Protein AF-A0A2W4S8X2-F1 (afdb_monomer)

Foldseek 3Di:
DEEEADQAQVNQVCLVVVCVVDPQALYEYEEQDQDDPVRVVRGNADPVRHRPQRQVRSCVVSVHHYDNRHDAQPPDDDALAYEYEAADDFLANVVSVLVVQQVHFHKYWYWYDDPPDIDIDIDTNVCVPHPNDCCNVVVCSVVDPPPVPCVVVVD

pLDDT: mean 93.83, std 9.15, range [36.22, 98.75]

Structure (mmCIF, N/CA/C/O backbone):
data_AF-A0A2W4S8X2-F1
#
_entry.id   AF-A0A2W4S8X2-F1
#
loop_
_atom_site.group_PDB
_atom_site.id
_atom_site.type_symbol
_atom_site.label_atom_id
_atom_site.label_alt_id
_atom_site.label_comp_id
_atom_site.label_asym_id
_atom_site.label_entity_id
_atom_site.label_seq_id
_atom_site.pdbx_PDB_ins_code
_atom_site.Cartn_x
_atom_site.Cartn_y
_atom_site.Cartn_z
_atom_site.occupancy
_atom_site.B_iso_or_equiv
_atom_site.auth_seq_id
_atom_site.auth_comp_id
_atom_site.auth_asym_id
_atom_site.auth_atom_id
_atom_site.pdbx_PDB_model_num
ATOM 1 N N . MET A 1 1 ? -11.680 -5.398 -7.441 1.00 93.44 1 MET A N 1
ATOM 2 C CA . MET A 1 1 ? -11.481 -5.010 -6.030 1.00 93.44 1 MET A CA 1
ATOM 3 C C . MET A 1 1 ? -10.374 -3.964 -5.957 1.00 93.44 1 MET A C 1
ATOM 5 O O . MET A 1 1 ? -9.508 -3.950 -6.830 1.00 93.44 1 MET A O 1
ATOM 9 N N . ASN A 1 2 ? -10.413 -3.065 -4.972 1.00 97.94 2 ASN A N 1
ATOM 10 C CA . ASN A 1 2 ? -9.372 -2.057 -4.762 1.00 97.94 2 ASN A CA 1
ATOM 11 C C . ASN A 1 2 ? -8.591 -2.411 -3.492 1.00 97.94 2 ASN A C 1
ATOM 13 O O . ASN A 1 2 ? -9.160 -2.440 -2.405 1.00 97.94 2 ASN A O 1
ATOM 17 N N . TYR A 1 3 ? -7.296 -2.679 -3.622 1.00 98.56 3 TYR A N 1
ATOM 18 C CA . TYR A 1 3 ? -6.436 -3.041 -2.500 1.00 98.56 3 TYR A CA 1
ATOM 19 C C . TYR A 1 3 ? -5.549 -1.862 -2.130 1.00 98.56 3 TYR A C 1
ATOM 21 O O . TYR A 1 3 ? -4.797 -1.376 -2.970 1.00 98.56 3 TYR A O 1
ATOM 29 N N . ILE A 1 4 ? -5.612 -1.423 -0.876 1.00 98.56 4 ILE A N 1
ATOM 30 C CA . ILE A 1 4 ? -4.707 -0.414 -0.322 1.00 98.56 4 ILE A CA 1
ATOM 31 C C . ILE A 1 4 ? -3.707 -1.141 0.573 1.00 98.56 4 ILE A C 1
ATOM 33 O O . ILE A 1 4 ? -4.052 -1.620 1.651 1.00 98.56 4 ILE A O 1
ATOM 37 N N . ILE A 1 5 ? -2.473 -1.256 0.093 1.00 98.50 5 ILE A N 1
ATOM 38 C CA . ILE A 1 5 ? -1.376 -1.974 0.740 1.00 98.50 5 ILE A CA 1
ATOM 39 C C . ILE A 1 5 ? -0.505 -0.940 1.450 1.00 98.50 5 ILE A C 1
ATOM 41 O O . ILE A 1 5 ? 0.185 -0.166 0.795 1.00 98.50 5 ILE A O 1
ATOM 45 N N . GLY A 1 6 ? -0.535 -0.929 2.779 1.00 97.94 6 GLY A N 1
ATOM 46 C CA . GLY A 1 6 ? 0.088 0.089 3.621 1.00 97.94 6 GLY A CA 1
ATOM 47 C C . GLY A 1 6 ? -0.924 1.132 4.098 1.00 97.94 6 GLY A C 1
ATOM 48 O O . GLY A 1 6 ? -1.412 1.960 3.334 1.00 97.94 6 GLY A O 1
ATOM 49 N N . CYS A 1 7 ? -1.198 1.126 5.399 1.00 97.69 7 CYS A N 1
ATOM 50 C CA . C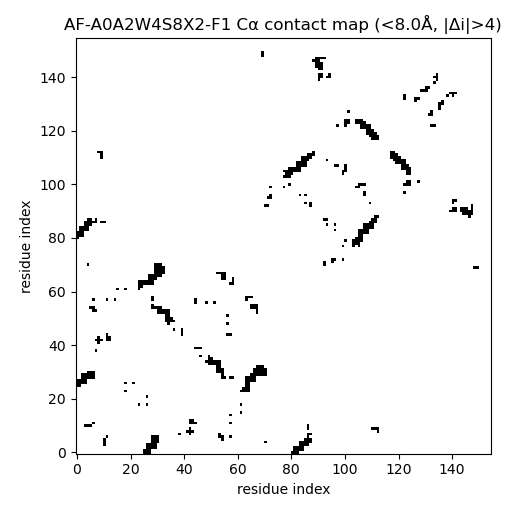YS A 1 7 ? -2.083 2.038 6.125 1.00 97.69 7 CYS A CA 1
ATOM 51 C C . CYS A 1 7 ? -1.290 3.068 6.953 1.00 97.69 7 CYS A C 1
ATOM 53 O O . CYS A 1 7 ? -1.782 3.589 7.952 1.00 97.69 7 CYS A O 1
ATOM 55 N N . GLY A 1 8 ? -0.047 3.355 6.549 1.00 95.81 8 GLY A N 1
ATOM 56 C CA . GLY A 1 8 ? 0.830 4.350 7.169 1.00 95.81 8 GLY A CA 1
ATOM 57 C C . GLY A 1 8 ? 0.435 5.798 6.847 1.00 95.81 8 GLY A C 1
ATOM 58 O O . GLY A 1 8 ? -0.741 6.138 6.774 1.00 95.81 8 GLY A O 1
ATOM 59 N N . GLY A 1 9 ? 1.421 6.680 6.650 1.00 95.19 9 GLY A N 1
ATOM 60 C CA . GLY A 1 9 ? 1.172 8.109 6.383 1.00 95.19 9 GLY A CA 1
ATOM 61 C C . GLY A 1 9 ? 0.304 8.337 5.144 1.00 95.19 9 GLY A C 1
ATOM 62 O O . GLY A 1 9 ? -0.787 8.888 5.250 1.00 95.19 9 GLY A O 1
ATOM 63 N N . VAL A 1 10 ? 0.747 7.831 3.989 1.00 96.00 10 VAL A N 1
ATOM 64 C CA . VAL A 1 10 ? 0.007 7.969 2.723 1.00 96.00 10 VAL A CA 1
ATOM 65 C C . VAL A 1 10 ? -1.323 7.210 2.764 1.00 96.00 10 VAL A C 1
ATOM 67 O O . VAL A 1 10 ? -2.360 7.766 2.410 1.00 96.00 10 VAL A O 1
ATOM 70 N N . GLY A 1 11 ? -1.318 5.966 3.255 1.00 97.25 11 GLY A N 1
ATOM 71 C CA . GLY A 1 11 ? -2.523 5.138 3.358 1.00 97.25 11 GLY A CA 1
ATOM 72 C C . GLY A 1 11 ? -3.620 5.761 4.220 1.00 97.25 11 GLY A C 1
ATOM 73 O O . GLY A 1 11 ? -4.744 5.941 3.759 1.00 97.25 11 GLY A O 1
ATOM 74 N N . SER A 1 12 ? -3.297 6.165 5.451 1.00 96.94 12 SER A N 1
ATOM 75 C CA . SER A 1 12 ? -4.277 6.800 6.345 1.00 96.94 12 SER A CA 1
ATOM 76 C C . SER A 1 12 ? -4.797 8.145 5.822 1.00 96.94 12 SER A C 1
ATOM 78 O O . SER A 1 12 ? -5.930 8.511 6.128 1.00 96.94 12 SER A O 1
ATOM 80 N N . ALA A 1 13 ? -4.017 8.856 5.001 1.00 96.31 13 ALA A N 1
ATOM 81 C CA . ALA A 1 13 ? -4.449 10.093 4.359 1.00 96.31 13 ALA A CA 1
ATOM 82 C C . ALA A 1 13 ? -5.383 9.861 3.157 1.00 96.31 13 ALA A C 1
ATOM 84 O O . ALA A 1 13 ? -6.297 10.657 2.945 1.00 96.31 13 ALA A O 1
ATOM 85 N N . ILE A 1 14 ? -5.180 8.795 2.369 1.00 96.06 14 ILE A N 1
ATOM 86 C CA . ILE A 1 14 ? -5.963 8.561 1.143 1.00 96.06 14 ILE A CA 1
ATOM 87 C C . ILE A 1 14 ? -7.274 7.813 1.392 1.00 96.06 14 ILE A C 1
ATOM 89 O O . ILE A 1 14 ? -8.258 8.088 0.707 1.00 96.06 14 ILE A O 1
ATOM 93 N N . VAL A 1 15 ? -7.312 6.900 2.371 1.00 97.31 15 VAL A N 1
ATOM 94 C CA . VAL A 1 15 ? -8.492 6.064 2.668 1.00 97.31 15 VAL A CA 1
ATOM 95 C C . VAL A 1 15 ? -9.791 6.875 2.812 1.00 97.31 15 VAL A C 1
ATOM 97 O O . VAL A 1 15 ? -10.763 6.488 2.162 1.00 97.31 15 VAL A O 1
ATOM 100 N N . PRO A 1 16 ? -9.845 8.003 3.556 1.00 95.94 16 PRO A N 1
ATOM 101 C CA . PRO A 1 16 ? -11.081 8.770 3.715 1.00 95.94 16 PRO A CA 1
ATOM 102 C C . PRO A 1 16 ? -11.639 9.257 2.373 1.00 95.94 16 PRO A C 1
ATOM 104 O O . PRO A 1 16 ? -12.810 9.049 2.071 1.00 95.94 16 PRO A O 1
ATOM 107 N N . SER A 1 17 ? -10.783 9.844 1.532 1.00 95.81 17 SER A N 1
ATOM 108 C CA . SER A 1 17 ? -11.169 10.340 0.208 1.00 95.81 17 SER A CA 1
ATOM 109 C C . SER A 1 17 ? -11.484 9.203 -0.763 1.00 95.81 17 SER A C 1
ATOM 111 O O . SER A 1 17 ? -12.379 9.330 -1.592 1.00 95.81 17 SER A O 1
ATOM 113 N N . PHE A 1 18 ? -10.783 8.072 -0.661 1.00 96.31 18 PHE A N 1
ATOM 114 C CA . PHE A 1 18 ? -11.030 6.910 -1.514 1.00 96.31 18 PHE A CA 1
ATOM 115 C C . PHE A 1 18 ? -12.407 6.284 -1.241 1.00 96.31 18 PHE A C 1
ATOM 117 O O . PHE A 1 18 ? -13.092 5.892 -2.183 1.00 96.31 18 PHE A O 1
ATOM 124 N N . CYS A 1 19 ? -12.861 6.294 0.018 1.00 96.75 19 CYS A N 1
ATOM 125 C CA . CYS A 1 19 ? -14.211 5.867 0.407 1.00 96.75 19 CYS A CA 1
ATOM 126 C C . CYS A 1 19 ? -15.326 6.807 -0.088 1.00 96.75 19 CYS A C 1
ATOM 128 O O . CYS A 1 19 ? -16.487 6.419 -0.088 1.00 96.75 19 CYS A O 1
ATOM 130 N N . LEU A 1 20 ? -15.004 8.030 -0.531 1.00 96.31 20 LEU A N 1
ATOM 131 C CA . LEU A 1 20 ? -15.969 8.904 -1.218 1.00 96.31 20 LEU A CA 1
ATOM 132 C C . LEU A 1 20 ? -16.118 8.554 -2.707 1.00 96.31 20 LEU A C 1
ATOM 134 O O . LEU A 1 20 ? -17.072 8.984 -3.349 1.00 96.31 20 LEU A O 1
ATOM 138 N N . LEU A 1 21 ? -15.161 7.809 -3.271 1.00 95.81 21 LEU A N 1
ATOM 139 C CA . LEU A 1 21 ? -15.109 7.452 -4.694 1.00 95.81 21 LEU A CA 1
ATOM 140 C C . LEU A 1 21 ? -15.514 5.998 -4.964 1.00 95.81 21 LEU A C 1
ATOM 142 O O . LEU A 1 21 ? -15.805 5.646 -6.111 1.00 95.81 21 LEU A O 1
ATOM 146 N N . LYS A 1 22 ? -15.456 5.143 -3.942 1.00 96.12 22 LYS A N 1
ATOM 147 C CA . LYS A 1 22 ? -15.707 3.702 -4.012 1.00 96.12 22 LYS A CA 1
ATOM 148 C C . LYS A 1 22 ? -16.541 3.268 -2.819 1.00 96.12 22 LYS A C 1
ATOM 150 O O . LYS A 1 22 ? -16.342 3.766 -1.716 1.00 96.12 22 LYS A O 1
ATOM 155 N N . GLU A 1 23 ? -17.403 2.285 -3.044 1.00 96.56 23 GLU A N 1
ATOM 156 C CA . GLU A 1 23 ? -18.121 1.624 -1.960 1.00 96.56 23 GLU A CA 1
ATOM 157 C C . GLU A 1 23 ? -17.121 0.978 -0.986 1.00 96.56 23 GLU A C 1
ATOM 159 O O . GLU A 1 23 ? -16.191 0.303 -1.441 1.00 96.56 23 GLU A O 1
ATOM 164 N N . PRO A 1 24 ? -17.291 1.120 0.341 1.00 94.19 24 PRO A N 1
ATOM 165 C CA . PRO A 1 24 ? -16.380 0.524 1.320 1.00 94.19 24 PRO A CA 1
ATOM 166 C C . PRO A 1 24 ? -16.182 -0.990 1.155 1.00 94.19 24 PRO A C 1
ATOM 168 O O . PRO A 1 24 ? -15.084 -1.499 1.379 1.00 94.19 24 PRO A O 1
ATOM 171 N N . GLY A 1 25 ? -17.215 -1.707 0.695 1.00 94.88 25 GLY A N 1
ATOM 172 C CA . GLY A 1 25 ? -17.151 -3.144 0.407 1.00 94.88 25 GLY A CA 1
ATOM 173 C C . GLY A 1 25 ? -16.236 -3.524 -0.766 1.00 94.88 25 GLY A C 1
ATOM 174 O O . GLY A 1 25 ? -15.815 -4.676 -0.843 1.00 94.88 25 GLY A O 1
ATOM 175 N N . ASP A 1 26 ? -15.886 -2.564 -1.629 1.00 96.88 26 ASP A N 1
ATOM 176 C CA . ASP A 1 26 ? -14.957 -2.730 -2.754 1.00 96.88 26 ASP A CA 1
ATOM 177 C C . ASP A 1 26 ? -13.512 -2.332 -2.402 1.00 96.88 26 ASP A C 1
ATOM 179 O O . ASP A 1 26 ? -12.655 -2.225 -3.294 1.00 96.88 26 ASP A O 1
ATOM 183 N N . ILE A 1 27 ? -13.234 -2.073 -1.121 1.00 98.50 27 ILE A N 1
ATOM 184 C CA . ILE A 1 27 ? -11.926 -1.658 -0.620 1.00 98.50 27 ILE A CA 1
ATOM 185 C C . ILE A 1 27 ? -11.422 -2.689 0.388 1.00 98.50 27 ILE A C 1
ATOM 187 O O . ILE A 1 27 ? -12.082 -2.981 1.387 1.00 98.50 27 ILE A O 1
ATOM 191 N N . THR A 1 28 ? -10.206 -3.182 0.166 1.00 98.62 28 THR A N 1
ATOM 192 C CA . THR A 1 28 ? -9.481 -4.022 1.122 1.00 98.62 28 THR A CA 1
ATOM 193 C C . THR A 1 28 ? -8.206 -3.318 1.579 1.00 98.62 28 THR A C 1
ATOM 195 O O . THR A 1 28 ? -7.310 -3.052 0.777 1.00 98.62 28 THR A O 1
ATOM 198 N N . LEU A 1 29 ? -8.112 -3.036 2.876 1.00 98.75 29 LEU A N 1
ATOM 199 C CA . LEU A 1 29 ? -6.940 -2.437 3.516 1.00 98.75 29 LEU A CA 1
ATOM 200 C C . LEU A 1 29 ? -5.992 -3.534 4.010 1.00 98.75 29 LEU A C 1
ATOM 202 O O . LEU A 1 29 ? -6.435 -4.476 4.660 1.00 98.75 29 LEU A O 1
ATOM 206 N N . ILE A 1 30 ? -4.695 -3.430 3.736 1.00 98.62 30 ILE A N 1
ATOM 207 C CA . ILE A 1 30 ? -3.702 -4.436 4.136 1.00 98.62 30 ILE A CA 1
ATOM 208 C C . ILE A 1 30 ? -2.546 -3.744 4.850 1.00 98.62 30 ILE A C 1
ATOM 210 O O . ILE A 1 30 ? -1.886 -2.886 4.267 1.00 98.62 30 ILE A O 1
ATOM 214 N N . ASP A 1 31 ? -2.295 -4.110 6.105 1.00 98.31 31 ASP A N 1
ATOM 215 C CA . ASP A 1 31 ? -1.167 -3.610 6.897 1.00 98.31 31 ASP A CA 1
ATOM 216 C C . ASP A 1 31 ? -0.885 -4.563 8.070 1.00 98.31 31 ASP A C 1
ATOM 218 O O . ASP A 1 31 ? -1.814 -5.011 8.744 1.00 98.31 31 ASP A O 1
ATOM 222 N N . GLY A 1 32 ? 0.387 -4.871 8.328 1.00 97.06 32 GLY A N 1
ATOM 223 C CA . GLY A 1 32 ? 0.801 -5.743 9.431 1.00 97.06 32 GLY A CA 1
ATOM 224 C C . GLY A 1 32 ? 1.133 -5.008 10.731 1.00 97.06 32 GLY A C 1
ATOM 225 O O . GLY A 1 32 ? 1.215 -5.642 11.783 1.00 97.06 32 GLY A O 1
ATOM 226 N N . ASP A 1 33 ? 1.288 -3.686 10.698 1.00 96.94 33 ASP A N 1
ATOM 227 C CA . ASP A 1 33 ? 1.692 -2.903 11.856 1.00 96.94 33 ASP A CA 1
ATOM 228 C C . ASP A 1 33 ? 0.554 -2.652 12.842 1.00 96.94 33 ASP A C 1
ATOM 230 O O . ASP A 1 33 ? -0.608 -2.417 12.491 1.00 96.94 33 ASP A O 1
ATOM 234 N N . LYS A 1 34 ? 0.944 -2.548 14.113 1.00 98.06 34 LYS A N 1
ATOM 235 C CA . LYS A 1 34 ? 0.134 -1.900 15.143 1.00 98.06 34 LYS A CA 1
ATOM 236 C C . LYS A 1 34 ? 0.382 -0.397 15.157 1.00 98.06 34 LYS A C 1
ATOM 238 O O . LYS A 1 34 ? 1.473 0.080 14.849 1.00 98.06 34 LYS A O 1
ATOM 243 N N . LEU A 1 35 ? -0.640 0.359 15.534 1.00 98.06 35 LEU A N 1
ATOM 244 C CA . LEU A 1 35 ? -0.527 1.792 15.732 1.00 98.06 35 LEU A CA 1
ATOM 245 C C . LEU A 1 35 ? 0.261 2.091 17.011 1.00 98.06 35 LEU A C 1
ATOM 247 O O . LEU A 1 35 ? -0.119 1.673 18.106 1.00 98.06 35 LEU A O 1
ATOM 251 N N . GLU A 1 36 ? 1.320 2.879 16.886 1.00 97.69 36 GLU A N 1
ATOM 252 C CA . GLU A 1 36 ? 2.103 3.395 18.005 1.00 97.69 36 GLU A CA 1
ATOM 253 C C . GLU A 1 36 ? 1.877 4.897 18.199 1.00 97.69 36 GLU A C 1
ATOM 255 O O . GLU A 1 36 ? 1.550 5.629 17.265 1.00 97.69 36 GLU A O 1
ATOM 260 N N . ARG A 1 37 ? 2.161 5.410 19.403 1.00 97.44 37 ARG A N 1
ATOM 261 C CA . ARG A 1 37 ? 2.029 6.844 19.717 1.00 97.44 37 ARG A CA 1
ATOM 262 C C . ARG A 1 37 ? 2.792 7.749 18.742 1.00 97.44 37 ARG A C 1
ATOM 264 O O . ARG A 1 37 ? 2.262 8.777 18.336 1.00 97.44 37 ARG A O 1
ATOM 271 N N . LYS A 1 38 ? 4.004 7.355 18.331 1.00 95.88 38 LYS A N 1
ATOM 272 C CA . LYS A 1 38 ? 4.835 8.119 17.379 1.00 95.88 38 LYS A CA 1
ATOM 273 C C . LYS A 1 38 ? 4.184 8.276 15.999 1.00 95.88 38 LYS A C 1
ATOM 275 O O . LYS A 1 38 ? 4.538 9.183 15.252 1.00 95.88 38 LYS A O 1
ATOM 280 N N . ASN A 1 39 ? 3.255 7.387 15.638 1.00 96.06 39 ASN A N 1
ATOM 281 C CA . ASN A 1 39 ? 2.590 7.422 14.340 1.00 96.06 39 ASN A CA 1
ATOM 282 C C . ASN A 1 39 ? 1.573 8.562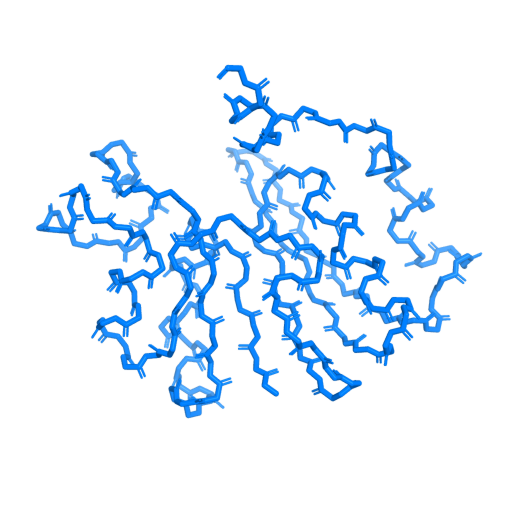 14.235 1.00 96.06 39 ASN A C 1
ATOM 284 O O . ASN A 1 39 ? 1.412 9.104 13.145 1.00 96.06 39 ASN A O 1
ATOM 288 N N . LEU A 1 40 ? 0.959 8.975 15.348 1.00 96.44 40 LEU A N 1
ATOM 289 C CA . LEU A 1 40 ? -0.074 10.019 15.373 1.00 96.44 40 LEU A CA 1
ATOM 290 C C . LEU A 1 40 ? 0.414 11.379 14.855 1.00 96.44 40 LEU A C 1
ATOM 292 O O . LEU A 1 40 ? -0.388 12.186 14.406 1.00 96.44 40 LEU A O 1
ATOM 296 N N . ASN A 1 41 ? 1.727 11.621 14.855 1.00 94.06 41 ASN A N 1
ATOM 297 C CA . ASN A 1 41 ? 2.311 12.853 14.319 1.00 94.06 41 ASN A CA 1
ATOM 298 C C . ASN A 1 41 ? 2.145 12.992 12.796 1.00 94.06 41 ASN A C 1
ATOM 300 O O . ASN A 1 41 ? 2.311 14.087 12.268 1.00 94.06 41 ASN A O 1
ATOM 304 N N . ARG A 1 42 ? 1.899 11.886 12.078 1.00 92.38 42 ARG A N 1
ATOM 305 C CA . ARG A 1 42 ? 1.874 11.863 10.604 1.00 92.38 42 ARG A CA 1
ATOM 306 C C . ARG A 1 42 ? 0.833 10.930 9.986 1.00 92.38 42 ARG A C 1
ATOM 308 O O . ARG A 1 42 ? 0.749 10.856 8.766 1.00 92.38 42 ARG A O 1
ATOM 315 N N . GLN A 1 43 ? 0.124 10.147 10.795 1.00 95.62 43 GLN A N 1
ATOM 316 C CA . GLN A 1 43 ? -0.862 9.168 10.343 1.00 95.62 43 GLN A CA 1
ATOM 317 C C . GLN A 1 43 ? -2.223 9.521 10.941 1.00 95.62 43 GLN A C 1
ATOM 319 O O . GLN A 1 43 ? -2.319 9.804 12.135 1.00 95.62 43 GLN A O 1
ATOM 324 N N . MET A 1 44 ? -3.266 9.487 10.114 1.00 95.06 44 MET A N 1
ATOM 325 C CA . MET A 1 44 ? -4.602 10.012 10.420 1.00 95.06 44 MET A CA 1
ATOM 326 C C . MET A 1 44 ? -5.435 9.021 11.254 1.00 95.06 44 MET A C 1
ATOM 328 O O . MET A 1 44 ? -6.479 8.536 10.816 1.00 95.06 44 MET A O 1
ATOM 332 N N . PHE A 1 45 ? -4.958 8.707 12.459 1.00 97.12 45 PHE A N 1
ATOM 333 C CA . PHE A 1 45 ? -5.605 7.803 13.412 1.00 97.12 45 PHE A CA 1
ATOM 334 C C . PHE A 1 45 ? -6.029 8.526 14.688 1.00 97.12 45 PHE A C 1
ATOM 336 O O . PHE A 1 45 ? -5.433 9.529 15.078 1.00 97.12 45 PHE A O 1
ATOM 343 N N . ASP A 1 46 ? -7.019 7.967 15.380 1.00 95.31 46 ASP A N 1
ATOM 344 C CA . ASP A 1 46 ? -7.400 8.433 16.706 1.00 95.31 46 ASP A CA 1
ATOM 345 C C . ASP A 1 46 ? -6.461 7.843 17.767 1.00 95.31 46 ASP A C 1
ATOM 347 O O . ASP A 1 46 ? -6.036 6.687 17.694 1.00 95.31 46 ASP A O 1
ATOM 351 N N . ALA A 1 47 ? -6.145 8.626 18.802 1.00 96.88 47 ALA A N 1
ATOM 352 C CA . ALA A 1 47 ? -5.254 8.173 19.873 1.00 96.88 47 ALA A CA 1
ATOM 353 C C . ALA A 1 47 ? -5.798 6.948 20.635 1.00 96.88 47 ALA A C 1
ATOM 355 O O . ALA A 1 47 ? -5.023 6.185 21.211 1.00 96.88 47 ALA A O 1
ATOM 356 N N . SER A 1 48 ? -7.117 6.732 20.612 1.00 97.31 48 SER A N 1
ATOM 357 C CA . SER A 1 48 ? -7.776 5.546 21.171 1.00 97.31 48 SER A CA 1
ATOM 358 C C . SER A 1 48 ? -7.463 4.255 20.406 1.00 97.31 48 SER A C 1
ATOM 360 O O . SER A 1 48 ? -7.656 3.172 20.953 1.00 97.31 48 SER A O 1
ATOM 362 N N . ASN A 1 49 ? -6.949 4.340 19.173 1.00 97.69 49 ASN A N 1
ATOM 363 C CA . ASN A 1 49 ? -6.554 3.173 18.385 1.00 97.69 49 ASN A CA 1
ATOM 364 C C . ASN A 1 49 ? -5.124 2.692 18.682 1.00 97.69 49 ASN A C 1
ATOM 366 O O . ASN A 1 49 ? -4.689 1.713 18.077 1.00 97.69 49 ASN A O 1
ATOM 370 N N . ILE A 1 50 ? -4.362 3.352 19.569 1.00 98.31 50 ILE A N 1
ATOM 371 C CA . ILE A 1 50 ? -2.996 2.911 19.905 1.00 98.31 50 ILE A CA 1
ATOM 372 C C . ILE A 1 50 ? -3.029 1.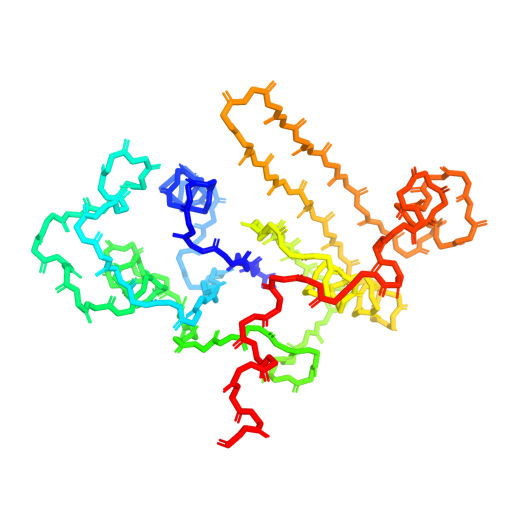443 20.367 1.00 98.31 50 ILE A C 1
ATOM 374 O O . ILE A 1 50 ? -3.817 1.066 21.230 1.00 98.31 50 ILE A O 1
ATOM 378 N N . GLY A 1 51 ? -2.157 0.616 19.786 1.00 97.88 51 GLY A N 1
ATOM 379 C CA . GLY A 1 51 ? -2.076 -0.827 20.028 1.00 97.88 51 GLY A CA 1
ATOM 380 C C . GLY A 1 51 ? -2.954 -1.689 19.113 1.00 97.88 51 GLY A C 1
ATOM 381 O O . GLY A 1 51 ? -2.724 -2.898 19.036 1.00 97.88 51 GLY A O 1
ATOM 382 N N . GLN A 1 52 ? -3.910 -1.101 18.386 1.00 98.12 52 GLN A N 1
ATOM 383 C CA . GLN A 1 52 ? -4.694 -1.799 17.359 1.00 98.12 52 GLN A CA 1
ATOM 384 C C . GLN A 1 52 ? -3.898 -1.915 16.056 1.00 98.12 52 GLN A C 1
ATOM 386 O O . GLN A 1 52 ? -3.033 -1.085 15.776 1.00 98.12 52 GLN A O 1
ATOM 391 N N . ASN A 1 53 ? -4.186 -2.933 15.243 1.00 98.62 53 ASN A N 1
ATOM 392 C CA . ASN A 1 53 ? -3.620 -3.015 13.897 1.00 98.62 53 ASN A CA 1
ATOM 393 C C . ASN A 1 53 ? -4.135 -1.848 13.030 1.00 98.62 53 ASN A C 1
ATOM 395 O O . ASN A 1 53 ? -5.310 -1.487 13.106 1.00 98.62 53 ASN A O 1
ATOM 399 N N . LYS A 1 54 ? -3.260 -1.256 12.211 1.00 98.62 54 LYS A N 1
ATOM 400 C CA . LYS A 1 54 ? -3.578 -0.064 11.408 1.00 98.62 54 LYS A CA 1
ATOM 401 C C . LYS A 1 54 ? -4.675 -0.321 10.371 1.00 98.62 54 LYS A C 1
ATOM 403 O O . LYS A 1 54 ? -5.610 0.474 10.274 1.00 98.62 54 LYS A O 1
ATOM 408 N N . ALA A 1 55 ? -4.599 -1.432 9.633 1.00 98.62 55 ALA A N 1
ATOM 409 C CA . ALA A 1 55 ? -5.621 -1.794 8.649 1.00 98.62 55 ALA A CA 1
ATOM 410 C C . ALA A 1 55 ? -6.968 -2.075 9.323 1.00 98.62 55 ALA A C 1
ATOM 412 O O . ALA A 1 55 ? -7.999 -1.616 8.840 1.00 98.62 55 ALA A O 1
ATOM 413 N N . GLN A 1 56 ? -6.957 -2.745 10.479 1.00 98.62 56 GLN A N 1
ATOM 414 C CA . GLN A 1 56 ? -8.160 -2.957 11.287 1.00 98.62 56 GLN A CA 1
ATOM 415 C C . GLN A 1 56 ? -8.771 -1.637 11.779 1.00 98.62 56 GLN A C 1
ATOM 417 O O . GLN A 1 56 ? -9.980 -1.446 11.675 1.00 98.62 56 GLN A O 1
ATOM 422 N N . ALA A 1 57 ? -7.958 -0.719 12.310 1.00 98.44 57 ALA A N 1
ATOM 423 C CA . ALA A 1 57 ? -8.444 0.554 12.836 1.00 98.44 57 ALA A CA 1
ATOM 424 C C . ALA A 1 57 ? -9.106 1.411 11.741 1.00 98.44 57 ALA A C 1
ATOM 426 O O . ALA A 1 57 ? -10.208 1.921 11.951 1.00 98.44 57 ALA A O 1
ATOM 427 N N . LEU A 1 58 ? -8.490 1.519 10.556 1.00 98.19 58 LEU A N 1
ATOM 428 C CA . LEU A 1 58 ? -9.106 2.212 9.416 1.00 98.19 58 LEU A CA 1
ATOM 429 C C . LEU A 1 58 ? -10.316 1.452 8.865 1.00 98.19 58 LEU A C 1
ATOM 431 O O . LEU A 1 58 ? -11.340 2.071 8.582 1.00 98.19 58 LEU A O 1
ATOM 435 N N . GLY A 1 59 ? -10.223 0.127 8.747 1.00 98.19 59 GLY A N 1
ATOM 436 C CA . GLY A 1 59 ? -11.299 -0.716 8.229 1.00 98.19 59 GLY A CA 1
ATOM 437 C C . GLY A 1 59 ? -12.574 -0.573 9.053 1.00 98.19 59 GLY A C 1
ATOM 438 O O . GLY A 1 59 ? -13.632 -0.282 8.505 1.00 98.19 59 GLY A O 1
ATOM 439 N N . ASN A 1 60 ? -12.457 -0.640 10.380 1.00 97.94 60 ASN A N 1
ATOM 440 C CA . ASN A 1 60 ? -13.581 -0.425 11.292 1.00 97.94 60 ASN A CA 1
ATOM 441 C C . ASN A 1 60 ? -14.149 0.999 11.207 1.00 97.94 60 ASN A C 1
ATOM 443 O O . ASN A 1 60 ? -15.361 1.177 11.294 1.00 97.94 60 ASN A O 1
ATOM 447 N N . LYS A 1 61 ? -13.289 2.013 11.044 1.00 97.62 61 LYS A N 1
ATOM 448 C CA . LYS A 1 61 ? -13.706 3.421 10.976 1.00 97.62 61 LYS A CA 1
ATOM 449 C C . LYS A 1 61 ? -14.496 3.744 9.707 1.00 97.62 61 LYS A C 1
ATOM 451 O O . LYS A 1 61 ? -15.446 4.517 9.778 1.00 97.62 61 LYS A O 1
ATOM 456 N N . TYR A 1 62 ? -14.105 3.171 8.569 1.00 97.62 62 TYR A N 1
ATOM 457 C CA . TYR A 1 62 ? -14.683 3.487 7.255 1.00 97.62 62 TYR A CA 1
ATOM 458 C C . TYR A 1 62 ? -15.566 2.376 6.669 1.00 97.62 62 TYR A C 1
ATOM 460 O O . TYR A 1 62 ? -16.115 2.543 5.584 1.00 97.62 62 TYR A O 1
ATOM 468 N N . GLY A 1 63 ? -15.731 1.251 7.371 1.00 97.69 63 GLY A N 1
ATOM 469 C CA . GLY A 1 63 ? -16.520 0.110 6.898 1.00 97.69 63 GLY A CA 1
ATOM 470 C C . GLY A 1 63 ? -15.854 -0.684 5.769 1.00 97.69 63 GLY A C 1
ATOM 471 O O . GLY A 1 63 ? -16.548 -1.364 5.016 1.00 97.69 63 GLY A O 1
ATOM 472 N N . CYS A 1 64 ? -14.530 -0.589 5.623 1.00 98.25 64 CYS A N 1
ATOM 473 C CA . CYS A 1 64 ? -13.777 -1.326 4.607 1.00 98.25 64 CYS A CA 1
ATOM 474 C C . CYS A 1 64 ? -13.439 -2.745 5.072 1.00 98.25 64 CYS A C 1
ATOM 476 O O . CYS A 1 64 ? -13.288 -3.013 6.267 1.00 98.25 64 CYS A O 1
ATOM 478 N N . GLN A 1 65 ? -13.208 -3.642 4.114 1.00 98.31 65 GLN A N 1
ATOM 479 C CA . GLN A 1 65 ? -12.558 -4.917 4.409 1.00 98.31 65 GLN A CA 1
ATOM 480 C C . GLN A 1 65 ? -11.102 -4.671 4.825 1.00 98.31 65 GLN A C 1
ATOM 482 O O . GLN A 1 65 ? -10.467 -3.719 4.362 1.00 98.31 65 GLN A O 1
ATOM 487 N N . PHE A 1 66 ? -10.542 -5.535 5.672 1.00 98.44 66 PHE A N 1
ATOM 488 C CA . PHE A 1 66 ? -9.146 -5.415 6.080 1.00 98.44 66 PHE A CA 1
ATOM 489 C C . PHE A 1 66 ? -8.456 -6.767 6.281 1.00 98.44 66 PHE A C 1
ATOM 491 O O . PHE A 1 66 ? -9.086 -7.759 6.643 1.00 98.44 66 PHE A O 1
ATOM 498 N N . VAL A 1 67 ? -7.138 -6.776 6.078 1.00 98.31 67 VAL A N 1
ATOM 499 C CA . VAL A 1 67 ? -6.229 -7.892 6.352 1.00 98.31 67 VAL A CA 1
ATOM 500 C C . VAL A 1 67 ? -5.132 -7.372 7.291 1.00 98.31 67 VAL A C 1
ATOM 502 O O . VAL A 1 67 ? -4.273 -6.605 6.847 1.00 98.31 67 VAL A O 1
ATOM 505 N N . PRO A 1 68 ? -5.146 -7.742 8.586 1.00 97.81 68 PRO A N 1
ATOM 506 C CA . PRO A 1 68 ? -4.225 -7.214 9.592 1.00 97.81 68 PRO A CA 1
ATOM 507 C C . PRO A 1 68 ? -2.874 -7.952 9.575 1.00 97.81 68 PRO A C 1
ATOM 509 O O . PRO A 1 68 ? -2.364 -8.382 10.609 1.00 97.81 68 PRO A O 1
ATOM 512 N N . GLU A 1 69 ? -2.313 -8.147 8.384 1.00 96.94 69 GLU A N 1
ATOM 513 C CA . GLU A 1 69 ? -1.068 -8.874 8.155 1.00 96.94 69 GLU A CA 1
ATOM 514 C C . GLU A 1 69 ? -0.182 -8.151 7.142 1.00 96.94 69 GLU A C 1
ATOM 516 O O . GLU A 1 69 ? -0.646 -7.373 6.306 1.00 96.94 69 GLU A O 1
ATOM 521 N N . TRP A 1 70 ? 1.110 -8.476 7.164 1.00 96.62 70 TRP A N 1
ATOM 522 C CA . TRP A 1 70 ? 2.035 -8.065 6.117 1.00 96.62 70 TRP A CA 1
ATOM 523 C C . TRP A 1 70 ? 1.608 -8.629 4.766 1.00 96.62 70 TRP A C 1
ATOM 525 O O . TRP A 1 70 ? 1.416 -9.845 4.626 1.00 96.62 70 TRP A O 1
ATOM 535 N N . TYR A 1 71 ? 1.513 -7.748 3.768 1.00 97.12 71 TYR A N 1
ATOM 536 C CA . TYR A 1 71 ? 1.274 -8.163 2.395 1.00 97.12 71 TYR A CA 1
ATOM 537 C C . TYR A 1 71 ? 2.384 -9.108 1.938 1.00 97.12 71 TYR A C 1
ATOM 539 O O . TYR A 1 71 ? 3.571 -8.885 2.187 1.00 97.12 71 TYR A O 1
ATOM 547 N N . ALA A 1 72 ? 1.979 -10.175 1.263 1.00 95.50 72 ALA A N 1
ATOM 548 C CA . ALA A 1 72 ? 2.890 -11.045 0.553 1.00 95.50 72 ALA A CA 1
ATOM 549 C C . ALA A 1 72 ? 2.201 -11.586 -0.696 1.00 95.50 72 ALA A C 1
ATOM 551 O O . ALA A 1 72 ? 1.015 -11.938 -0.650 1.00 95.50 72 ALA A O 1
ATOM 552 N N . LYS A 1 73 ? 2.946 -11.681 -1.800 1.00 94.31 73 LYS A N 1
ATOM 553 C CA . LYS A 1 73 ? 2.453 -12.326 -3.024 1.00 94.31 73 LYS A CA 1
ATOM 554 C C . LYS A 1 73 ? 1.881 -13.712 -2.689 1.00 94.31 73 LYS A C 1
ATOM 556 O O . LYS A 1 73 ? 2.546 -14.535 -2.066 1.00 94.31 73 LYS A O 1
ATOM 561 N N . GLY A 1 74 ? 0.633 -13.958 -3.089 1.00 93.38 74 GLY A N 1
ATOM 562 C CA . GLY A 1 74 ? -0.073 -15.225 -2.863 1.00 93.38 74 GLY A CA 1
ATOM 563 C C . GLY A 1 74 ? -0.913 -15.306 -1.581 1.00 93.38 74 GLY A C 1
ATOM 564 O O . GLY A 1 74 ? -1.741 -16.207 -1.488 1.00 93.38 74 GLY A O 1
ATOM 565 N N . LYS A 1 75 ? -0.783 -14.367 -0.629 1.00 93.06 75 L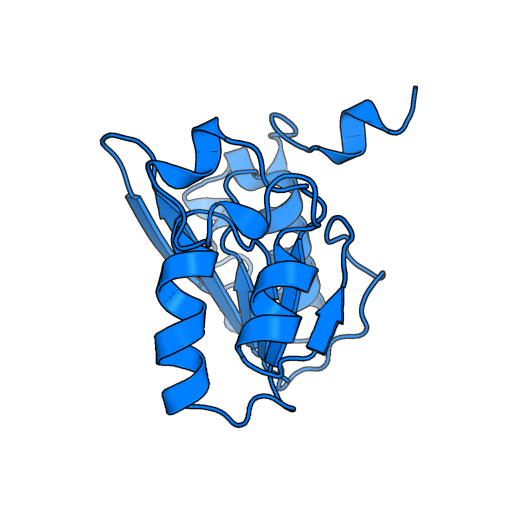YS A N 1
ATOM 566 C CA . LYS A 1 75 ? -1.665 -14.327 0.558 1.00 93.06 75 LYS A CA 1
ATOM 567 C C . LYS A 1 75 ? -3.088 -13.885 0.237 1.00 93.06 75 LYS A C 1
ATOM 569 O O . LYS A 1 75 ? -4.037 -14.347 0.860 1.00 93.06 75 LYS A O 1
ATOM 574 N N . VAL A 1 76 ? -3.227 -12.981 -0.727 1.00 93.94 76 VAL A N 1
ATOM 575 C CA . VAL A 1 76 ? -4.516 -12.499 -1.217 1.00 93.94 76 VAL A CA 1
ATOM 576 C C . VAL A 1 76 ? -4.631 -12.857 -2.689 1.00 93.94 76 VAL A C 1
ATOM 578 O O . VAL A 1 76 ? -3.669 -12.752 -3.455 1.00 93.94 76 VAL A O 1
ATOM 581 N N . ARG A 1 77 ? -5.814 -13.326 -3.087 1.00 95.81 77 ARG A N 1
ATOM 582 C CA . ARG A 1 77 ? -6.090 -13.665 -4.479 1.00 95.81 77 ARG A CA 1
ATOM 583 C C . ARG A 1 77 ? -6.460 -12.403 -5.249 1.00 95.81 77 ARG A C 1
ATOM 585 O O . ARG A 1 77 ? -7.497 -11.800 -4.992 1.00 95.81 77 ARG A O 1
ATOM 592 N N . HIS A 1 78 ? -5.630 -12.067 -6.226 1.00 97.56 78 HIS A N 1
ATOM 593 C CA . HIS A 1 78 ? -5.857 -10.949 -7.133 1.00 97.56 78 HIS A CA 1
ATOM 594 C C . HIS A 1 78 ? -6.399 -11.419 -8.488 1.00 97.56 78 HIS A C 1
ATOM 596 O O . HIS A 1 78 ? -6.288 -12.590 -8.863 1.00 97.56 78 HIS A O 1
ATOM 602 N N . TYR A 1 79 ? -6.971 -10.478 -9.230 1.00 97.38 79 TYR A N 1
ATOM 603 C CA . TYR A 1 79 ? -7.526 -10.656 -10.565 1.00 97.38 79 TYR A CA 1
ATOM 604 C C . TYR A 1 79 ? -7.115 -9.498 -11.476 1.00 97.38 79 TYR A C 1
ATOM 606 O O . TYR A 1 79 ? -6.808 -8.399 -11.025 1.00 97.38 79 TYR A O 1
ATOM 614 N N . ARG A 1 80 ? -7.187 -9.715 -12.793 1.00 97.25 80 ARG A N 1
ATOM 615 C CA . ARG A 1 80 ? -6.787 -8.738 -13.823 1.00 97.25 80 ARG A CA 1
ATOM 616 C C . ARG A 1 80 ? -7.431 -7.350 -13.684 1.00 97.25 80 ARG A C 1
ATOM 618 O O . ARG A 1 80 ? -6.847 -6.362 -14.110 1.00 97.25 80 ARG A O 1
ATOM 625 N N . HIS A 1 81 ? -8.641 -7.268 -13.139 1.00 96.75 81 HIS A N 1
ATOM 626 C CA . HIS A 1 81 ? -9.383 -6.009 -13.004 1.00 96.75 81 HIS A CA 1
ATOM 627 C C . HIS A 1 81 ? -9.143 -5.293 -11.668 1.00 96.75 81 HIS A C 1
ATOM 629 O O . HIS A 1 81 ? -9.770 -4.266 -11.410 1.00 96.75 81 HIS A O 1
ATOM 635 N N . ASP A 1 82 ? -8.264 -5.827 -10.820 1.00 97.81 82 ASP A N 1
ATOM 636 C CA . ASP A 1 82 ? -7.947 -5.216 -9.537 1.00 97.81 82 ASP A CA 1
ATOM 637 C C . ASP A 1 82 ? -7.030 -4.001 -9.684 1.00 97.81 82 ASP A C 1
ATOM 639 O O . ASP A 1 82 ? -6.208 -3.902 -10.604 1.00 97.81 82 ASP A O 1
ATOM 643 N N . TRP A 1 83 ? -7.179 -3.090 -8.726 1.00 98.19 83 TRP A N 1
ATOM 644 C CA . TRP A 1 83 ? -6.303 -1.944 -8.526 1.00 98.19 83 TRP A CA 1
ATOM 645 C C . TRP A 1 83 ? -5.520 -2.133 -7.234 1.00 98.19 83 TRP A C 1
ATOM 647 O O . TRP A 1 83 ? -6.121 -2.318 -6.176 1.00 98.19 83 TRP A O 1
ATOM 657 N N . LEU A 1 84 ? -4.191 -2.084 -7.323 1.00 98.50 84 LEU A N 1
ATOM 658 C CA . LEU A 1 84 ? -3.278 -2.223 -6.190 1.00 98.50 84 LEU A CA 1
ATOM 659 C C . LEU A 1 84 ? -2.634 -0.868 -5.882 1.00 98.50 84 LEU A C 1
ATOM 661 O O . LEU A 1 84 ? -1.782 -0.388 -6.623 1.00 98.50 84 LEU A O 1
ATOM 665 N N . LEU A 1 85 ? -3.039 -0.233 -4.790 1.00 98.50 85 LEU A N 1
ATOM 666 C CA . LEU A 1 85 ? -2.411 0.978 -4.278 1.00 98.50 85 LEU A CA 1
ATOM 667 C C . LEU A 1 85 ? -1.324 0.550 -3.287 1.00 98.50 85 LEU A C 1
ATOM 669 O O . LEU A 1 85 ? -1.617 0.216 -2.142 1.00 98.50 85 LEU A O 1
ATOM 673 N N . CYS A 1 86 ? -0.075 0.510 -3.743 1.00 98.19 86 CYS A N 1
ATOM 674 C CA . CYS A 1 86 ? 1.094 0.137 -2.956 1.00 98.19 86 CYS A CA 1
ATOM 675 C C . CYS A 1 86 ? 1.687 1.377 -2.275 1.00 98.19 86 CYS A C 1
ATOM 677 O O . CYS A 1 86 ? 2.423 2.154 -2.881 1.00 98.19 86 CYS A O 1
ATOM 679 N N . LEU A 1 87 ? 1.333 1.567 -1.008 1.00 97.69 87 LEU A N 1
ATOM 680 C CA . LEU A 1 87 ? 1.624 2.755 -0.201 1.00 97.69 87 LEU A CA 1
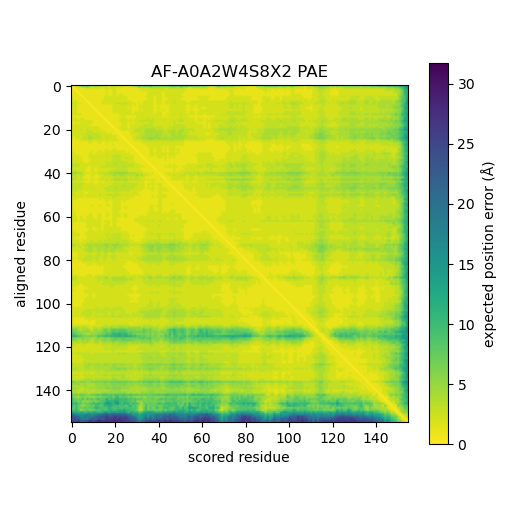ATOM 681 C C . LEU A 1 87 ? 2.630 2.462 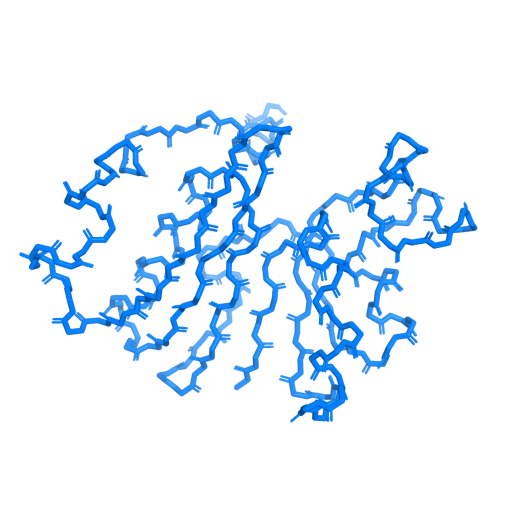0.921 1.00 97.69 87 LEU A C 1
ATOM 683 O O . LEU A 1 87 ? 2.552 3.014 2.022 1.00 97.69 87 LEU A O 1
ATOM 687 N N . VAL A 1 88 ? 3.548 1.540 0.637 1.00 94.81 88 VAL A N 1
ATOM 688 C CA . VAL A 1 88 ? 4.630 1.104 1.526 1.00 94.81 88 VAL A CA 1
ATOM 689 C C . VAL A 1 88 ? 5.968 1.692 1.082 1.00 94.81 88 VAL A C 1
ATOM 691 O O . VAL A 1 88 ? 6.175 2.036 -0.087 1.00 94.81 88 VAL A O 1
ATOM 694 N N . ASP A 1 89 ? 6.895 1.763 2.027 1.00 89.06 89 ASP A N 1
ATOM 695 C CA . ASP A 1 89 ? 8.236 2.332 1.885 1.00 89.06 89 ASP A CA 1
ATOM 696 C C . ASP A 1 89 ? 9.340 1.279 1.688 1.00 89.06 89 ASP A C 1
ATOM 698 O O . ASP A 1 89 ? 10.490 1.645 1.486 1.00 89.06 89 ASP A O 1
ATOM 702 N N . ASN A 1 90 ? 9.017 -0.020 1.679 1.00 91.31 90 ASN A N 1
ATOM 703 C CA . ASN A 1 90 ? 10.008 -1.074 1.446 1.00 91.31 90 ASN A CA 1
ATOM 704 C C . ASN A 1 90 ? 9.963 -1.617 0.010 1.00 91.31 90 ASN A C 1
ATOM 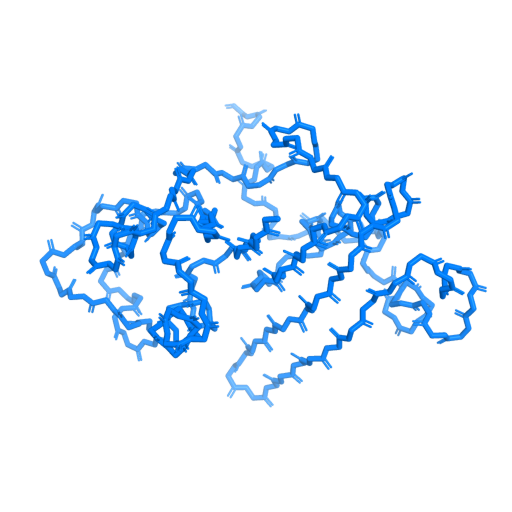706 O O . ASN A 1 90 ? 8.904 -1.953 -0.535 1.00 91.31 90 ASN A O 1
ATOM 710 N N . HIS A 1 91 ? 11.145 -1.770 -0.586 1.00 93.75 91 HIS A N 1
ATOM 711 C CA . HIS A 1 91 ? 11.318 -2.257 -1.954 1.00 93.75 91 HIS A CA 1
ATOM 712 C C . HIS A 1 91 ? 10.779 -3.673 -2.163 1.00 93.75 91 HIS A C 1
ATOM 714 O O . HIS A 1 91 ? 10.210 -3.969 -3.213 1.00 93.75 91 HIS A O 1
ATOM 720 N N . ARG A 1 92 ? 10.883 -4.542 -1.153 1.00 94.56 92 ARG A N 1
ATOM 721 C CA . ARG A 1 92 ? 10.470 -5.939 -1.286 1.00 94.56 92 ARG A CA 1
ATOM 722 C C . ARG A 1 92 ? 8.967 -6.094 -1.530 1.00 94.56 92 ARG A C 1
ATOM 724 O O . ARG A 1 92 ? 8.571 -6.841 -2.423 1.00 94.56 92 ARG A O 1
ATOM 731 N N . THR A 1 93 ? 8.131 -5.387 -0.774 1.00 95.94 93 THR A N 1
ATOM 732 C CA . THR A 1 93 ? 6.673 -5.414 -0.973 1.00 95.94 93 THR A CA 1
ATOM 733 C C . THR A 1 93 ? 6.303 -4.787 -2.316 1.00 95.94 93 THR A C 1
ATOM 735 O O . THR A 1 93 ? 5.428 -5.298 -3.014 1.00 95.94 93 THR A O 1
ATOM 738 N N . ARG A 1 94 ? 7.002 -3.719 -2.724 1.00 96.81 94 ARG A N 1
ATOM 739 C CA . ARG A 1 94 ? 6.790 -3.091 -4.035 1.00 96.81 94 ARG A CA 1
ATOM 740 C C . ARG A 1 94 ? 7.084 -4.046 -5.184 1.00 96.81 94 ARG A C 1
ATOM 742 O O . ARG A 1 94 ? 6.270 -4.157 -6.097 1.00 96.81 94 ARG A O 1
ATOM 749 N N . LEU A 1 95 ? 8.199 -4.772 -5.106 1.00 97.06 95 LEU A N 1
ATOM 750 C CA . LEU A 1 95 ? 8.559 -5.800 -6.078 1.00 97.06 95 LEU A CA 1
ATOM 751 C C . LEU A 1 95 ? 7.474 -6.876 -6.174 1.00 97.06 95 LEU A C 1
ATOM 753 O O . LEU A 1 95 ? 7.052 -7.218 -7.272 1.00 97.06 95 LEU A O 1
ATOM 757 N N . GLU A 1 96 ? 6.965 -7.361 -5.042 1.00 97.44 96 GLU A N 1
ATOM 758 C CA . GLU A 1 96 ? 5.897 -8.367 -5.031 1.00 97.44 96 GLU A CA 1
ATOM 759 C C . GLU A 1 96 ? 4.589 -7.854 -5.659 1.00 97.44 96 GLU A C 1
ATOM 761 O O . GLU A 1 96 ? 3.898 -8.616 -6.335 1.00 97.44 96 GLU A O 1
ATOM 766 N N . VAL A 1 97 ? 4.247 -6.570 -5.499 1.00 98.12 97 VAL A N 1
ATOM 767 C CA . VAL A 1 97 ? 3.104 -5.958 -6.204 1.00 98.12 97 VAL A CA 1
ATOM 768 C C . VAL A 1 97 ? 3.351 -5.893 -7.715 1.00 98.12 97 VAL A C 1
ATOM 770 O O . VAL A 1 97 ? 2.451 -6.233 -8.485 1.00 98.12 97 VAL A O 1
ATOM 773 N N . LEU A 1 98 ? 4.557 -5.513 -8.152 1.00 98.00 98 LEU A N 1
ATOM 774 C CA . LEU A 1 98 ? 4.925 -5.518 -9.575 1.00 98.00 98 LEU A CA 1
ATOM 775 C C . LEU A 1 98 ? 4.816 -6.925 -10.173 1.00 98.00 98 LEU A C 1
ATOM 777 O O . LEU A 1 98 ? 4.194 -7.095 -11.216 1.00 98.00 98 LEU A O 1
ATOM 781 N N . GLU A 1 99 ? 5.340 -7.938 -9.483 1.00 97.88 99 GLU A N 1
ATOM 782 C CA . GLU A 1 99 ? 5.261 -9.335 -9.917 1.00 97.88 99 GLU A CA 1
ATOM 783 C C . GLU A 1 99 ? 3.809 -9.837 -10.013 1.00 97.88 99 GLU A C 1
ATOM 785 O O . GLU A 1 99 ? 3.469 -10.583 -10.928 1.00 97.88 99 GLU A O 1
ATOM 790 N N . VAL A 1 100 ? 2.924 -9.423 -9.099 1.00 98.31 100 VAL A N 1
ATOM 791 C CA . VAL A 1 100 ? 1.486 -9.737 -9.190 1.00 98.31 100 VAL A CA 1
ATOM 792 C C . VAL A 1 100 ? 0.856 -9.078 -10.422 1.00 98.31 100 VAL A C 1
ATOM 794 O O . VAL A 1 100 ? 0.089 -9.724 -11.143 1.00 98.31 100 VAL A O 1
ATOM 797 N N . CYS A 1 101 ? 1.196 -7.818 -10.703 1.00 98.19 101 CYS A N 1
ATOM 798 C CA . CYS A 1 101 ? 0.775 -7.127 -11.922 1.00 98.19 101 CYS A CA 1
ATOM 799 C C . CYS A 1 101 ? 1.297 -7.808 -13.193 1.00 98.19 101 CYS A C 1
ATOM 801 O O . CYS A 1 101 ? 0.557 -7.904 -14.176 1.00 98.19 101 CYS A O 1
ATOM 803 N N . ASP A 1 102 ? 2.531 -8.307 -13.178 1.00 98.00 102 ASP A N 1
ATOM 804 C CA . ASP A 1 102 ? 3.125 -9.040 -14.296 1.00 98.00 102 ASP A CA 1
ATOM 805 C C . ASP A 1 102 ? 2.366 -10.335 -14.573 1.00 98.00 102 ASP A C 1
ATOM 807 O O . ASP A 1 102 ? 1.954 -10.579 -15.710 1.00 98.00 102 ASP A O 1
ATOM 811 N N . ASP A 1 103 ? 2.099 -11.122 -13.532 1.00 97.81 103 ASP A N 1
ATOM 812 C CA . ASP A 1 103 ? 1.436 -12.418 -13.657 1.00 97.81 103 ASP A CA 1
ATOM 813 C C . ASP A 1 103 ? -0.020 -12.265 -14.118 1.00 97.81 103 ASP A C 1
ATOM 815 O O . ASP A 1 103 ? -0.462 -12.923 -15.065 1.00 97.81 103 ASP A O 1
ATOM 819 N N . LEU A 1 104 ? -0.770 -11.357 -13.486 1.00 97.75 104 LEU A N 1
ATOM 820 C CA . LEU A 1 104 ? -2.232 -11.297 -13.603 1.00 97.75 104 LEU A CA 1
ATOM 821 C C . LEU A 1 104 ? -2.741 -10.176 -14.514 1.00 97.75 104 LEU A C 1
ATOM 823 O O . LEU A 1 104 ? -3.899 -10.198 -14.937 1.00 97.75 104 LEU A O 1
ATOM 827 N N . GLY A 1 105 ? -1.901 -9.191 -14.832 1.00 97.69 105 GLY A N 1
ATOM 828 C CA . GLY A 1 105 ? -2.268 -8.044 -15.663 1.00 97.69 105 GLY A CA 1
ATOM 829 C C . GLY A 1 105 ? -3.129 -6.991 -14.960 1.00 97.69 105 GLY A C 1
ATOM 830 O O . GLY A 1 105 ? -3.770 -6.201 -15.656 1.00 97.69 105 GLY A O 1
ATOM 831 N N . CYS A 1 106 ? -3.166 -6.984 -13.622 1.00 97.31 106 CYS A N 1
ATOM 832 C CA . CYS A 1 106 ? -3.798 -5.925 -12.834 1.00 97.31 106 CYS A CA 1
ATOM 833 C C . CYS A 1 106 ? -3.003 -4.613 -12.883 1.00 97.31 106 CYS A C 1
ATOM 835 O O . CYS A 1 106 ? -1.905 -4.542 -13.444 1.00 97.31 106 CYS A O 1
ATOM 837 N N . GLN A 1 107 ? -3.580 -3.555 -12.319 1.00 97.44 107 GLN A N 1
ATOM 838 C CA . GLN A 1 107 ? -3.009 -2.210 -12.348 1.00 97.44 107 GLN A CA 1
ATOM 839 C C . GLN A 1 107 ? -2.529 -1.807 -10.961 1.00 97.44 107 GLN A C 1
ATOM 841 O O . GLN A 1 107 ? -3.170 -2.157 -9.970 1.00 97.44 107 GLN A O 1
ATOM 846 N N . ALA A 1 108 ? -1.432 -1.054 -10.891 1.00 98.31 108 ALA A N 1
ATOM 847 C CA . ALA A 1 108 ? -0.902 -0.586 -9.620 1.00 98.31 108 ALA A CA 1
ATOM 848 C C . ALA A 1 108 ? -0.567 0.905 -9.632 1.00 98.31 108 ALA A C 1
ATOM 850 O O . ALA A 1 108 ? -0.124 1.457 -10.637 1.00 98.31 108 ALA A O 1
ATOM 851 N N . ILE A 1 109 ? -0.774 1.544 -8.487 1.00 98.12 109 ILE A N 1
ATOM 852 C CA . ILE A 1 109 ? -0.271 2.877 -8.168 1.00 98.12 109 ILE A CA 1
ATOM 853 C C . ILE A 1 109 ? 0.658 2.712 -6.976 1.00 98.12 109 ILE A C 1
ATOM 855 O O . ILE A 1 109 ? 0.288 2.094 -5.983 1.00 98.12 109 ILE A O 1
ATOM 859 N N . PHE A 1 110 ? 1.847 3.279 -7.071 1.00 97.50 110 PHE A N 1
ATOM 860 C CA . PHE A 1 110 ? 2.826 3.321 -6.000 1.00 97.50 110 PHE A CA 1
ATOM 861 C C . PHE A 1 110 ? 2.926 4.748 -5.505 1.00 97.50 110 PHE A C 1
ATOM 863 O O . PHE A 1 110 ? 2.962 5.669 -6.322 1.00 97.50 110 PHE A O 1
ATOM 870 N N . ALA A 1 111 ? 2.970 4.933 -4.191 1.00 96.06 111 ALA A N 1
ATOM 871 C CA . ALA A 1 111 ? 3.298 6.225 -3.613 1.00 96.06 111 ALA A CA 1
ATOM 872 C C . ALA A 1 111 ? 3.905 6.068 -2.221 1.00 96.06 111 ALA A C 1
ATOM 874 O O . ALA A 1 111 ? 3.413 5.293 -1.404 1.00 96.06 111 ALA A O 1
ATOM 875 N N . ALA A 1 112 ? 4.939 6.845 -1.930 1.00 91.12 112 ALA A N 1
ATOM 876 C CA . ALA A 1 112 ? 5.484 6.976 -0.588 1.00 91.12 112 ALA A CA 1
ATOM 877 C C . ALA A 1 112 ? 6.091 8.361 -0.395 1.00 91.12 112 ALA A C 1
ATOM 879 O O . ALA A 1 112 ? 6.292 9.123 -1.344 1.00 91.12 112 ALA A O 1
ATOM 880 N N . ASN A 1 113 ? 6.367 8.688 0.860 1.00 87.06 113 ASN A N 1
ATOM 881 C CA . ASN A 1 113 ? 7.011 9.929 1.229 1.00 87.06 113 ASN A CA 1
ATOM 882 C C . ASN A 1 113 ? 7.977 9.729 2.394 1.00 87.06 113 ASN A C 1
ATOM 884 O O . ASN A 1 113 ? 7.702 8.987 3.338 1.00 87.06 113 ASN A O 1
ATOM 888 N N . GLU A 1 114 ? 9.071 10.472 2.341 1.00 82.69 114 GLU A N 1
ATOM 889 C CA . GLU A 1 114 ? 9.972 10.695 3.461 1.00 82.69 114 GLU A CA 1
ATOM 890 C C . GLU A 1 114 ? 9.806 12.135 3.968 1.00 82.69 114 GLU A C 1
ATOM 892 O O . GLU A 1 114 ? 8.871 12.849 3.600 1.00 82.69 114 GLU A O 1
ATOM 897 N N . MET A 1 115 ? 10.714 12.588 4.834 1.00 78.94 115 MET A N 1
ATOM 898 C CA . MET A 1 115 ? 10.675 13.953 5.369 1.00 78.94 115 MET A CA 1
ATOM 899 C C . MET A 1 115 ? 10.894 15.025 4.287 1.00 78.94 115 MET A C 1
ATOM 901 O O . MET A 1 115 ? 10.332 16.114 4.386 1.00 78.94 115 MET A O 1
ATOM 905 N N . HIS A 1 116 ? 11.700 14.724 3.263 1.00 82.94 116 HIS A N 1
ATOM 906 C CA . HIS A 1 116 ? 12.125 15.693 2.242 1.00 82.94 116 HIS A CA 1
ATOM 907 C C . HIS A 1 116 ? 11.968 15.192 0.802 1.00 82.94 116 HIS A C 1
ATOM 909 O O . HIS A 1 116 ? 12.347 15.891 -0.135 1.00 82.94 116 HIS A O 1
ATOM 915 N N . SER A 1 117 ? 11.424 13.992 0.616 1.00 85.12 117 SER A N 1
ATOM 916 C CA . SER A 1 117 ? 11.269 13.357 -0.688 1.00 85.12 117 SER A CA 1
ATOM 917 C C . SER A 1 117 ? 9.893 12.700 -0.786 1.00 85.12 117 SER A C 1
ATOM 919 O O . SER A 1 117 ? 9.251 12.374 0.217 1.00 85.12 117 SER A O 1
ATOM 921 N N . SER A 1 118 ? 9.410 12.540 -2.011 1.00 89.31 118 SER A N 1
ATOM 922 C CA . SER A 1 118 ? 8.171 11.826 -2.289 1.00 89.31 118 SER A CA 1
ATOM 923 C C . SER A 1 118 ? 8.231 11.226 -3.675 1.00 89.31 11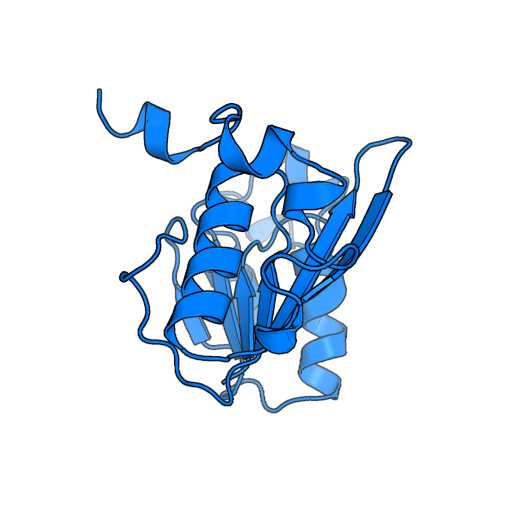8 SER A C 1
ATOM 925 O O . SER A 1 118 ? 8.861 11.790 -4.569 1.00 89.31 118 SER A O 1
ATOM 927 N N . GLU A 1 119 ? 7.511 10.134 -3.861 1.00 91.00 119 GLU A N 1
ATOM 928 C CA . GLU A 1 119 ? 7.370 9.481 -5.150 1.00 91.00 119 GLU A CA 1
ATOM 929 C C . GLU A 1 119 ? 5.919 9.065 -5.360 1.00 91.00 119 GLU A C 1
ATOM 931 O O . GLU A 1 119 ? 5.215 8.691 -4.418 1.00 91.00 119 GLU A O 1
ATOM 936 N N . ALA A 1 120 ? 5.481 9.123 -6.612 1.00 94.56 120 ALA A N 1
ATOM 937 C CA . ALA A 1 120 ? 4.232 8.528 -7.040 1.00 94.56 120 ALA A CA 1
ATOM 938 C C . ALA A 1 120 ? 4.353 8.100 -8.500 1.00 94.56 120 ALA A C 1
ATOM 940 O O . ALA A 1 120 ? 4.778 8.886 -9.348 1.00 94.56 120 ALA A O 1
ATOM 941 N N . TYR A 1 121 ? 3.974 6.865 -8.807 1.00 95.44 121 TYR A N 1
ATOM 942 C CA . TYR A 1 121 ? 3.968 6.367 -10.178 1.00 95.44 121 TYR A CA 1
ATOM 943 C C . TYR A 1 121 ? 2.900 5.299 -10.382 1.00 95.44 121 TYR A C 1
ATOM 945 O O . TYR A 1 121 ? 2.405 4.668 -9.451 1.00 95.44 121 TYR A O 1
ATOM 953 N N . TYR A 1 122 ? 2.531 5.112 -11.641 1.00 97.31 122 TYR A N 1
ATOM 954 C CA . TYR A 1 122 ? 1.592 4.091 -12.079 1.00 97.31 122 TYR A CA 1
ATOM 955 C C . TYR A 1 122 ? 2.352 2.945 -12.745 1.00 97.31 122 TYR A C 1
ATOM 957 O O . TYR A 1 122 ? 3.384 3.168 -13.370 1.00 97.31 122 TYR A O 1
ATOM 965 N N . TYR A 1 123 ? 1.821 1.731 -12.651 1.00 98.12 123 TYR A N 1
ATOM 966 C CA . TYR A 1 123 ? 2.342 0.568 -13.348 1.00 98.12 123 TYR A CA 1
ATOM 967 C C . TYR A 1 123 ? 1.224 -0.261 -13.975 1.00 98.12 123 TYR A C 1
ATOM 969 O O . TYR A 1 123 ? 0.151 -0.470 -13.400 1.00 98.12 123 TYR A O 1
ATOM 977 N N . ARG A 1 124 ? 1.522 -0.798 -15.159 1.00 97.19 124 ARG A N 1
ATOM 978 C CA . ARG A 1 124 ? 0.727 -1.830 -15.820 1.00 97.19 124 ARG A CA 1
ATOM 979 C C . ARG A 1 124 ? 1.639 -2.787 -16.568 1.00 97.19 124 ARG A C 1
ATOM 981 O O . ARG A 1 124 ? 2.653 -2.371 -17.124 1.00 97.19 124 ARG A O 1
ATOM 988 N N . ARG A 1 125 ? 1.198 -4.038 -16.704 1.00 97.44 125 ARG A N 1
ATOM 989 C CA . ARG A 1 125 ? 1.956 -5.126 -17.346 1.00 97.44 125 ARG A CA 1
ATOM 990 C C . ARG A 1 125 ? 2.561 -4.783 -18.712 1.00 97.44 125 ARG A C 1
ATOM 992 O O . ARG A 1 125 ? 3.638 -5.263 -19.029 1.00 97.44 125 ARG A O 1
ATOM 999 N N . SER A 1 126 ? 1.910 -3.952 -19.533 1.00 97.50 126 SER A N 1
ATOM 1000 C CA . SER A 1 126 ? 2.452 -3.583 -20.855 1.00 97.50 126 SER A CA 1
ATOM 1001 C C . SER A 1 126 ? 3.770 -2.797 -20.794 1.00 97.50 126 SER A C 1
ATOM 1003 O O . SER A 1 126 ? 4.324 -2.487 -21.840 1.00 97.50 126 SER A O 1
ATOM 1005 N N . TRP A 1 127 ? 4.188 -2.343 -19.610 1.00 97.25 127 TRP A N 1
ATOM 1006 C CA . TRP A 1 127 ? 5.436 -1.608 -19.411 1.00 97.25 127 TRP A CA 1
ATOM 1007 C C . TRP A 1 127 ? 6.595 -2.506 -18.985 1.00 97.25 127 TRP A C 1
ATOM 1009 O O . TRP A 1 127 ? 7.722 -2.022 -19.005 1.00 97.25 127 TRP A O 1
ATOM 1019 N N . LEU A 1 128 ? 6.341 -3.780 -18.657 1.00 97.06 128 LEU A N 1
ATOM 1020 C CA . LEU A 1 128 ? 7.368 -4.756 -18.294 1.00 97.06 128 LEU A CA 1
ATOM 1021 C C . LEU A 1 128 ? 8.500 -4.767 -19.332 1.00 97.06 128 LEU A C 1
ATOM 1023 O O . LEU A 1 128 ? 8.256 -5.008 -20.515 1.00 97.06 128 LEU A O 1
ATOM 1027 N N . GLY A 1 129 ? 9.726 -4.496 -18.881 1.00 94.19 129 GLY A N 1
ATOM 1028 C CA . GLY A 1 129 ? 10.928 -4.477 -19.725 1.00 94.19 129 GLY A CA 1
ATOM 1029 C C . GLY A 1 129 ? 11.066 -3.269 -20.664 1.00 94.19 129 GLY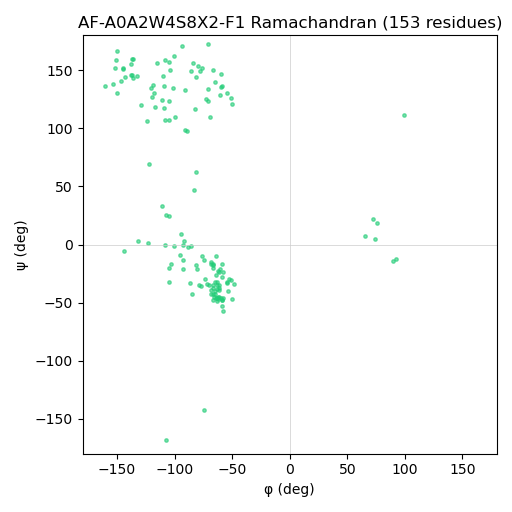 A C 1
ATOM 1030 O O . GLY A 1 129 ? 11.995 -3.228 -21.466 1.00 94.19 129 GLY A O 1
ATOM 1031 N N . THR A 1 130 ? 10.167 -2.286 -20.584 1.00 96.62 130 THR A N 1
ATOM 1032 C CA . THR A 1 130 ? 10.292 -1.001 -21.298 1.00 96.62 130 THR A CA 1
ATOM 1033 C C . THR A 1 130 ? 10.958 0.050 -20.406 1.00 96.62 130 THR A C 1
ATOM 1035 O O . THR A 1 130 ? 11.054 -0.135 -19.198 1.00 96.62 130 THR A O 1
ATOM 1038 N N . GLU A 1 131 ? 11.320 1.212 -20.955 1.00 95.06 131 GLU A N 1
ATOM 1039 C CA . GLU A 1 131 ? 11.836 2.351 -20.166 1.00 95.06 131 GLU A CA 1
ATOM 1040 C C . GLU A 1 131 ? 10.855 2.859 -19.091 1.00 95.06 131 GLU A C 1
ATOM 1042 O O . GLU A 1 131 ? 11.249 3.574 -18.175 1.00 95.06 131 GLU A O 1
ATOM 1047 N N . ARG A 1 132 ? 9.568 2.492 -19.187 1.00 95.56 132 ARG A N 1
ATOM 1048 C CA . ARG A 1 132 ? 8.535 2.835 -18.198 1.00 95.56 132 ARG A CA 1
ATOM 1049 C C . ARG A 1 132 ? 8.414 1.819 -17.063 1.00 95.56 132 ARG A C 1
ATOM 1051 O O . ARG A 1 132 ? 7.567 1.999 -16.193 1.00 95.56 132 ARG A O 1
ATOM 1058 N N . ASP A 1 133 ? 9.188 0.738 -17.082 1.00 96.62 133 ASP A N 1
ATOM 1059 C CA . ASP A 1 133 ? 9.225 -0.226 -15.987 1.00 96.62 133 ASP A CA 1
ATOM 1060 C C . ASP A 1 133 ? 9.930 0.395 -14.766 1.00 96.62 133 ASP A C 1
ATOM 1062 O O . ASP A 1 133 ? 11.096 0.780 -14.886 1.00 96.62 133 ASP A O 1
ATOM 1066 N N . PRO A 1 134 ? 9.290 0.452 -13.582 1.00 94.50 134 PRO A N 1
ATOM 1067 C CA . PRO A 1 134 ? 9.924 0.914 -12.347 1.00 94.50 134 PRO A CA 1
ATOM 1068 C C . PRO A 1 134 ? 11.257 0.248 -12.033 1.00 94.50 134 PRO A C 1
ATOM 1070 O O . PRO A 1 134 ? 12.142 0.887 -11.483 1.00 94.50 134 PRO A O 1
ATOM 1073 N N . ARG A 1 135 ? 11.449 -1.008 -12.438 1.00 95.62 135 ARG A N 1
ATOM 1074 C CA . ARG A 1 135 ? 12.705 -1.738 -12.219 1.00 95.62 135 ARG A CA 1
ATOM 1075 C C . ARG A 1 135 ? 13.840 -1.288 -13.139 1.00 95.62 135 ARG A C 1
ATOM 1077 O O . ARG A 1 135 ? 14.980 -1.667 -12.900 1.00 95.62 135 ARG A O 1
ATOM 1084 N N . VAL A 1 136 ? 13.549 -0.520 -14.190 1.00 94.00 136 VAL A N 1
ATOM 1085 C CA . VAL A 1 136 ? 14.567 0.043 -15.088 1.00 94.00 136 VAL A CA 1
ATOM 1086 C C . VAL A 1 136 ? 15.117 1.351 -14.527 1.00 94.00 136 VAL A C 1
ATOM 1088 O O . VAL A 1 136 ? 16.329 1.547 -14.552 1.00 94.00 136 VAL A O 1
ATOM 1091 N N . TYR A 1 137 ? 14.261 2.230 -13.998 1.00 88.88 137 TYR A N 1
ATOM 1092 C CA . TYR A 1 137 ? 14.704 3.514 -13.438 1.00 88.88 137 TYR A CA 1
ATOM 1093 C C . TYR A 1 137 ? 14.986 3.484 -11.922 1.00 88.88 137 TYR A C 1
ATOM 1095 O O . TYR A 1 137 ? 15.771 4.306 -11.461 1.00 88.88 137 TYR A O 1
ATOM 1103 N N . TYR A 1 138 ? 14.432 2.518 -11.177 1.00 89.38 138 TYR A N 1
ATOM 1104 C CA . TYR A 1 138 ? 14.762 2.198 -9.776 1.00 89.38 138 TYR A CA 1
ATOM 1105 C C . TYR A 1 138 ? 15.224 0.729 -9.649 1.00 89.38 138 TYR A C 1
ATOM 1107 O O . TYR A 1 138 ? 14.491 -0.124 -9.122 1.00 89.38 138 TYR A O 1
ATOM 1115 N N . PRO A 1 139 ? 16.411 0.371 -10.181 1.00 91.56 139 PRO A N 1
ATOM 1116 C CA . PRO A 1 139 ? 16.898 -1.012 -10.202 1.00 91.56 139 PRO A CA 1
ATOM 1117 C C . PRO A 1 139 ? 17.021 -1.644 -8.807 1.00 91.56 139 PRO A C 1
ATOM 1119 O O . PRO A 1 139 ? 16.849 -2.857 -8.660 1.00 91.56 139 PRO A O 1
ATOM 1122 N N . GLU A 1 140 ? 17.241 -0.838 -7.770 1.00 91.38 140 GLU A N 1
ATOM 1123 C CA . GLU A 1 140 ? 17.293 -1.242 -6.366 1.00 91.38 140 GLU A CA 1
ATOM 1124 C C . GLU A 1 140 ? 16.013 -1.934 -5.876 1.00 91.38 140 GLU A C 1
ATOM 1126 O O . GLU A 1 140 ? 16.096 -2.773 -4.983 1.00 91.38 140 GLU A O 1
ATOM 1131 N N . ILE A 1 141 ? 14.850 -1.709 -6.511 1.00 91.81 141 ILE A N 1
ATOM 1132 C CA . ILE A 1 141 ? 13.609 -2.446 -6.201 1.00 91.81 141 ILE A CA 1
ATOM 1133 C C . ILE A 1 141 ? 13.826 -3.968 -6.296 1.00 91.81 141 ILE A C 1
ATOM 1135 O O . ILE A 1 141 ? 13.209 -4.743 -5.564 1.00 91.81 141 ILE A O 1
ATOM 1139 N N . THR A 1 142 ? 14.701 -4.416 -7.200 1.00 91.69 142 THR A N 1
ATOM 1140 C CA . THR A 1 142 ? 14.935 -5.845 -7.443 1.00 91.69 142 THR A CA 1
ATOM 1141 C C . THR A 1 142 ? 15.835 -6.492 -6.389 1.00 91.69 142 THR A C 1
ATOM 1143 O O . THR A 1 142 ? 15.614 -7.650 -6.005 1.00 91.69 142 THR A O 1
ATOM 1146 N N . THR A 1 143 ? 16.817 -5.750 -5.880 1.00 88.75 143 THR A N 1
ATOM 1147 C CA . THR A 1 143 ? 17.893 -6.267 -5.027 1.00 88.75 143 THR A CA 1
ATOM 1148 C C . THR A 1 143 ? 17.722 -5.906 -3.560 1.00 88.75 143 THR A C 1
ATOM 1150 O O . THR A 1 143 ? 18.083 -6.719 -2.709 1.00 88.75 143 THR A O 1
ATOM 1153 N N . ASP A 1 144 ? 17.138 -4.749 -3.246 1.00 89.12 144 ASP A N 1
ATOM 1154 C CA . ASP A 1 144 ? 17.009 -4.294 -1.871 1.00 89.12 144 ASP A CA 1
ATOM 1155 C C . ASP A 1 144 ? 15.973 -5.131 -1.101 1.00 89.12 144 ASP A C 1
ATOM 1157 O O . ASP A 1 144 ? 14.881 -5.474 -1.575 1.00 89.12 144 ASP A O 1
ATOM 1161 N N . ARG A 1 145 ? 16.373 -5.527 0.103 1.00 85.06 145 ARG A N 1
ATOM 1162 C CA . ARG A 1 145 ? 15.577 -6.278 1.081 1.00 85.06 145 ARG A CA 1
ATOM 1163 C C . ARG A 1 145 ? 15.493 -5.535 2.416 1.00 85.06 145 ARG A C 1
ATOM 1165 O O . ARG A 1 145 ? 14.891 -6.048 3.357 1.00 85.06 145 ARG A O 1
ATOM 1172 N N . SER A 1 146 ? 16.102 -4.353 2.507 1.00 82.19 146 SER A N 1
ATOM 1173 C CA . SER A 1 146 ? 16.045 -3.487 3.670 1.00 82.19 146 SER A CA 1
ATOM 1174 C C . SER A 1 146 ? 14.600 -3.088 3.967 1.00 82.19 146 SER A C 1
ATOM 1176 O O . SER A 1 146 ? 13.744 -3.013 3.081 1.00 82.19 146 SER A O 1
ATOM 1178 N N . GLY A 1 147 ? 14.301 -2.920 5.254 1.00 78.44 147 GLY A N 1
ATOM 1179 C CA . GLY A 1 147 ? 12.967 -2.533 5.697 1.00 78.44 147 GLY A CA 1
ATOM 1180 C C . GLY A 1 147 ? 11.865 -3.566 5.438 1.00 78.44 147 GLY A C 1
ATOM 1181 O O . GLY A 1 147 ? 10.711 -3.231 5.676 1.00 78.44 147 GLY A O 1
ATOM 1182 N N . ASP A 1 148 ? 12.163 -4.795 4.981 1.00 84.88 148 ASP A N 1
ATOM 1183 C CA . ASP A 1 148 ? 11.155 -5.862 4.917 1.00 84.88 148 ASP A CA 1
ATOM 1184 C C . ASP A 1 148 ? 10.788 -6.303 6.348 1.00 84.88 148 ASP A C 1
ATOM 1186 O O . ASP A 1 148 ? 11.590 -6.971 7.013 1.00 84.88 148 ASP A O 1
ATOM 1190 N N . PRO A 1 149 ? 9.575 -5.990 6.838 1.00 77.56 149 PRO A N 1
ATOM 1191 C CA . PRO A 1 149 ? 9.172 -6.336 8.199 1.00 77.56 149 PRO A CA 1
ATOM 1192 C C . PRO A 1 149 ? 9.049 -7.852 8.411 1.00 77.56 149 PRO A C 1
ATOM 1194 O O . PRO A 1 149 ? 9.060 -8.333 9.545 1.00 77.56 149 PRO A O 1
ATOM 1197 N N . ARG A 1 150 ? 8.965 -8.632 7.328 1.00 81.06 150 ARG A N 1
ATOM 1198 C CA . ARG A 1 150 ? 8.867 -10.094 7.379 1.00 81.06 150 ARG A CA 1
ATOM 1199 C C . ARG A 1 150 ? 10.227 -10.749 7.600 1.00 81.06 150 ARG A C 1
ATOM 1201 O O . ARG A 1 150 ? 10.268 -11.863 8.110 1.00 81.06 150 ARG A O 1
ATOM 1208 N N . ALA A 1 151 ? 11.334 -10.065 7.297 1.00 69.00 151 ALA A N 1
ATOM 1209 C CA . ALA A 1 151 ? 12.679 -10.600 7.517 1.00 69.00 151 ALA A CA 1
ATOM 1210 C C . ALA A 1 151 ? 12.969 -10.858 9.008 1.00 69.00 151 ALA A C 1
ATOM 1212 O O . ALA A 1 151 ? 13.647 -11.823 9.345 1.00 69.00 151 ALA A O 1
ATOM 1213 N N . ALA A 1 152 ? 12.391 -10.054 9.907 1.00 59.41 152 ALA A N 1
ATOM 1214 C CA . ALA A 1 152 ? 12.501 -10.242 11.356 1.00 59.41 152 ALA A CA 1
ATOM 1215 C C . ALA A 1 152 ? 11.617 -11.382 11.905 1.00 59.41 152 ALA A C 1
ATOM 1217 O O . ALA A 1 152 ? 11.746 -11.747 13.067 1.00 59.41 152 ALA A O 1
ATOM 1218 N N . SER A 1 153 ? 10.709 -11.931 11.089 1.00 50.41 153 SER A N 1
ATOM 1219 C CA . SER A 1 153 ? 9.739 -12.965 11.492 1.00 50.41 153 SER A CA 1
ATOM 1220 C C . SER A 1 153 ? 10.231 -14.399 11.238 1.00 50.41 153 SER A C 1
ATOM 1222 O O . SER A 1 153 ? 9.497 -15.347 11.497 1.00 50.41 153 SER A O 1
ATOM 1224 N N . ILE A 1 154 ? 11.442 -14.560 10.689 1.00 40.78 154 ILE A N 1
ATOM 1225 C CA . ILE A 1 154 ? 12.072 -15.853 10.350 1.00 40.78 154 ILE A CA 1
ATOM 1226 C C . ILE A 1 154 ? 13.216 -16.161 11.349 1.00 40.78 154 ILE A C 1
ATOM 1228 O O . ILE A 1 154 ? 14.173 -16.859 11.023 1.00 40.78 154 ILE A O 1
ATOM 1232 N N . GLY A 1 155 ? 13.134 -15.609 12.564 1.00 36.22 155 GLY A N 1
ATOM 1233 C CA . GLY A 1 155 ? 14.057 -15.852 13.679 1.00 36.22 155 GLY A CA 1
ATOM 1234 C C . GLY A 1 155 ? 13.373 -16.554 14.839 1.00 36.22 155 GLY A C 1
ATOM 1235 O O . GLY A 1 155 ? 12.212 -16.187 15.127 1.00 36.22 155 GLY A O 1
#

Nearest PDB structures (foldseek):
  7tsx-assembly1_B  TM=8.037E-01  e=3.607E-06  Enterobacter cloacae
  6h78-assembly4_H  TM=7.841E-01  e=7.313E-06  Homo sapiens
  7tqd-assembly1_A  TM=7.099E-01  e=2.819E-05  Enterobacter cloacae
  6sce-assembly1_A  TM=4.698E-01  e=1.182E-02  Thermus thermophilus HB8
  4yrb-assembly2_D  TM=4.563E-01  e=2.130E-01  Mus musculus

Organism: NCBI:txid2202197

Radius of gyration: 15.12 Å; Cα contacts (8 Å, |Δi|>4): 302; chains: 1; bounding box: 36×32×42 Å

InterPro domains:
  IPR000594 THIF-type NAD/FAD binding fold [PF00899] (4-113)
  IPR035985 Ubiquitin-activating enzyme-like [SSF69572] (4-112)

Mean predicted aligned error: 3.62 Å

Solvent-accessible surface area (backbone atoms only — not comparable to full-atom values): 8470 Å² total; per-residue (Å²): 88,36,36,38,35,26,45,43,47,62,24,36,62,44,50,68,63,48,54,76,77,40,62,31,85,48,31,38,28,28,15,51,49,57,34,49,79,82,45,58,82,62,23,76,64,61,80,87,45,54,72,37,36,35,9,46,53,51,13,70,74,64,59,28,41,55,40,69,38,67,82,51,80,80,79,62,94,83,50,46,82,24,40,38,36,41,28,53,90,29,34,44,60,52,41,39,52,51,52,50,17,58,76,49,50,15,37,37,38,40,36,41,71,62,99,88,50,72,50,74,52,73,50,48,43,92,28,67,93,40,90,72,19,63,61,67,79,41,50,58,37,77,72,44,62,63,78,44,76,65,69,72,70,80,113

Secondary structure (DSSP, 8-state):
-EEEE--SHHHHHHHHHHTTTS-GGGEEEE--PBP-GGGGGTS---GGGTTSBHHHHHHHHHT-EEE-S---BTTB---TT-EEEE--S-HHHHHHHHHHHHHH--EEEEEEE-SS-EEEEEEEGGGTTSTT-HHHH-THHHH--TT-TTGGG--

Sequence (155 aa):
MNYIIGCGGVGSAIVPSFCLLKEPGDITLIDGDKLERKNLNRQMFDASNIGQNKAQALGNKYGCQFVPEWYAKGKVRHYRHDWLLCLVDNHRTRLEVLEVCDDLGCQAIFAANEMHSSEAYYYRRSWLGTERDPRVYYPEITTDRSGDPRAASIG